Protein AF-A0A2V9QZR9-F1 (afdb_monomer_lite)

Radius of gyration: 21.18 Å; chains: 1; bounding box: 53×34×58 Å

Foldseek 3Di:
DEADVCLQVLVVCVVVVHDDQFEYEHPDAADAQVVLVPDPCSVSSLVSNVSHQEYEYADPNSLVRSVVNCCVVPVVWDWADDVVWIWTDDPPGIHTYYYDHDDDPPVVVVVVCPDPVNVVVVVVVVVVDPDPDDDDDDDDPDPVGD

Secondary structure (DSSP, 8-state):
-BSGGGTTHHHHHHHTT-----EEE--SPPPPHHHHTT-TTHHHHHHHHTTSSEEEESSHHHHHHHHHHHHHH-TTSEEEEETTEEEEEETTEEEEEEE------HHHHHHHHT-HHHHHHHHHHHHHS-SS--------S-TT--

Sequence (146 aa):
MHDYHLMLSARYMREAGMKSRNGFFLHIPFPAPDVFEKLPWREAILRGLLDFEVVGFQTERDRNNFISCVQHLLPKVLIEPATPHMRACVQDRQIIIGVFPISIDFDEFASQAVRNDVAARCVEIRERLSGDLLVLGVDRMDYTKG

Structure (mmCIF, N/CA/C/O backbone):
data_AF-A0A2V9QZR9-F1
#
_entry.id   AF-A0A2V9QZR9-F1
#
loop_
_atom_site.group_PDB
_atom_site.id
_atom_site.type_symbol
_atom_site.label_atom_id
_atom_site.label_alt_id
_atom_site.label_comp_id
_atom_site.label_asym_id
_atom_site.label_entity_id
_atom_site.label_seq_id
_atom_site.pdbx_PDB_ins_code
_atom_site.Cartn_x
_atom_site.Cartn_y
_atom_site.Cartn_z
_atom_site.occupancy
_atom_site.B_iso_or_equiv
_atom_site.auth_seq_id
_atom_site.auth_comp_id
_atom_site.auth_asym_id
_atom_site.auth_atom_id
_atom_site.pdbx_PDB_model_num
ATOM 1 N N . MET A 1 1 ? -9.566 -5.043 -2.088 1.00 93.00 1 MET A N 1
ATOM 2 C CA . MET A 1 1 ? -9.606 -3.613 -2.462 1.00 93.00 1 MET A CA 1
ATOM 3 C C . MET A 1 1 ? -8.188 -3.128 -2.659 1.00 93.00 1 MET A C 1
ATOM 5 O O . MET A 1 1 ? -7.314 -3.545 -1.907 1.00 93.00 1 MET A O 1
ATOM 9 N N . HIS A 1 2 ? -7.960 -2.292 -3.665 1.00 95.00 2 HIS A N 1
ATOM 10 C CA . HIS A 1 2 ? -6.623 -1.831 -4.014 1.00 95.00 2 HIS A CA 1
ATOM 11 C C . HIS A 1 2 ? -6.574 -0.312 -4.067 1.00 95.00 2 HIS A C 1
ATOM 13 O O . HIS A 1 2 ? -7.455 0.321 -4.644 1.00 95.00 2 HIS A O 1
ATOM 19 N N . ASP A 1 3 ? -5.482 0.206 -3.518 1.00 93.81 3 ASP A N 1
ATOM 20 C CA . ASP A 1 3 ? -5.016 1.574 -3.668 1.00 93.81 3 ASP A CA 1
ATOM 21 C C . ASP A 1 3 ? -5.809 2.670 -2.935 1.00 93.81 3 ASP A C 1
ATOM 23 O O . ASP A 1 3 ? -6.919 2.477 -2.431 1.00 93.81 3 ASP A O 1
ATOM 27 N N . TYR A 1 4 ? -5.190 3.847 -2.835 1.00 93.75 4 TYR A N 1
ATOM 28 C CA . TYR A 1 4 ? -5.594 4.922 -1.923 1.00 93.75 4 TYR A CA 1
ATOM 29 C C . TYR A 1 4 ? -7.010 5.468 -2.150 1.00 93.75 4 TYR A C 1
ATOM 31 O O . TYR A 1 4 ? -7.661 5.918 -1.207 1.00 93.75 4 TYR A O 1
ATOM 39 N N . HIS A 1 5 ? -7.529 5.381 -3.374 1.00 95.75 5 HIS A N 1
ATOM 40 C CA . HIS A 1 5 ? -8.879 5.834 -3.716 1.00 95.75 5 HIS A CA 1
ATOM 41 C C . HIS A 1 5 ? -9.981 5.127 -2.910 1.00 95.75 5 HIS A C 1
ATOM 43 O O . HIS A 1 5 ? -11.064 5.679 -2.724 1.00 95.75 5 HIS A O 1
ATOM 49 N N . LEU A 1 6 ? -9.720 3.905 -2.429 1.00 96.19 6 LEU A N 1
ATOM 50 C CA . LEU A 1 6 ? -10.726 3.027 -1.826 1.00 96.19 6 LEU A CA 1
ATOM 51 C C . LEU A 1 6 ? -10.504 2.778 -0.328 1.00 96.19 6 LEU A C 1
ATOM 53 O O . LEU A 1 6 ? -11.084 1.841 0.225 1.00 96.19 6 LEU A O 1
ATOM 57 N N . MET A 1 7 ? -9.716 3.617 0.353 1.00 96.50 7 MET A N 1
ATOM 58 C CA . MET A 1 7 ? -9.374 3.448 1.777 1.00 96.50 7 MET A CA 1
ATOM 59 C C . MET A 1 7 ? -10.587 3.425 2.724 1.00 96.50 7 MET A C 1
ATOM 61 O O . MET A 1 7 ? -10.502 2.852 3.804 1.00 96.50 7 MET A O 1
ATOM 65 N N . LEU A 1 8 ? -11.725 4.010 2.330 1.00 96.19 8 LEU A N 1
ATOM 66 C CA . LEU A 1 8 ? -12.961 4.023 3.130 1.00 96.19 8 LEU A CA 1
ATOM 67 C C . LEU A 1 8 ? -13.993 2.974 2.687 1.00 96.19 8 LEU A C 1
ATOM 69 O O . LEU A 1 8 ? -15.062 2.868 3.283 1.00 96.19 8 LEU A O 1
ATOM 73 N N . SER A 1 9 ? -13.708 2.200 1.637 1.00 95.81 9 SER A N 1
ATOM 74 C CA . SER A 1 9 ? -14.712 1.327 1.012 1.00 95.81 9 SER A CA 1
ATOM 75 C C . SER A 1 9 ? -15.232 0.235 1.951 1.00 95.81 9 SER A C 1
ATOM 77 O O . SER A 1 9 ? -16.438 0.004 1.984 1.00 95.81 9 SER A O 1
ATOM 79 N N . ALA A 1 10 ? -14.375 -0.382 2.776 1.00 94.38 10 ALA A N 1
ATOM 80 C CA . ALA A 1 10 ? -14.820 -1.396 3.736 1.00 94.38 10 ALA A CA 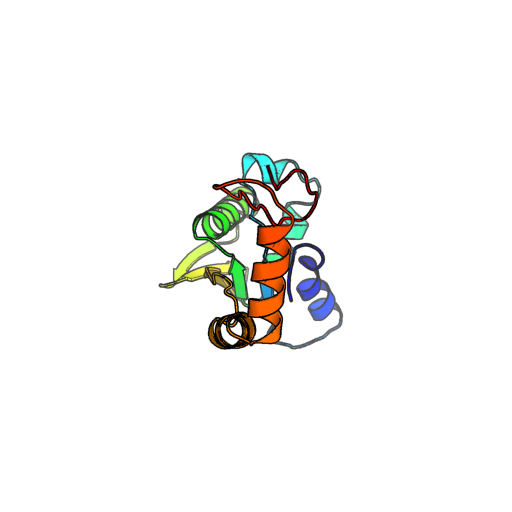1
ATOM 81 C C . ALA A 1 10 ? -15.854 -0.859 4.728 1.00 94.38 10 ALA A C 1
ATOM 83 O O . ALA A 1 10 ? -16.797 -1.573 5.068 1.00 94.38 10 ALA A O 1
ATOM 84 N N . ARG A 1 11 ? -15.702 0.396 5.162 1.00 93.12 11 ARG A N 1
ATOM 85 C CA . ARG A 1 11 ? -16.656 1.049 6.056 1.00 93.12 11 ARG A CA 1
ATOM 86 C C . ARG A 1 11 ? -18.034 1.146 5.414 1.00 93.12 11 ARG A C 1
ATOM 88 O O . ARG A 1 11 ? -19.003 0.641 5.973 1.00 93.12 11 ARG A O 1
ATOM 95 N N . TYR A 1 12 ? -18.104 1.713 4.212 1.00 94.00 12 TYR A N 1
ATOM 96 C CA . TYR A 1 12 ? -19.371 1.877 3.499 1.00 94.00 12 TYR A CA 1
ATOM 97 C C . TYR A 1 12 ? -20.017 0.536 3.133 1.00 94.00 12 TYR A C 1
ATOM 99 O O . TYR A 1 12 ? -21.234 0.400 3.216 1.00 94.00 12 TYR A O 1
ATOM 107 N N . MET A 1 13 ? -19.223 -0.487 2.803 1.00 93.62 13 MET A N 1
ATOM 108 C CA . MET A 1 13 ? -19.742 -1.843 2.591 1.00 93.62 13 MET A CA 1
ATOM 109 C C . MET A 1 13 ? -20.394 -2.412 3.860 1.00 93.62 13 MET A C 1
ATOM 111 O O . MET A 1 13 ? -21.476 -2.995 3.786 1.00 93.62 13 MET A O 1
ATOM 115 N N . ARG A 1 14 ? -19.763 -2.234 5.031 1.00 89.88 14 ARG A N 1
ATOM 116 C CA . ARG A 1 14 ? -20.325 -2.677 6.319 1.00 89.88 14 ARG A CA 1
ATOM 117 C C . ARG A 1 14 ? -21.604 -1.915 6.665 1.00 89.88 14 ARG A C 1
ATOM 119 O O . ARG A 1 14 ? -22.578 -2.542 7.068 1.00 89.88 14 ARG A O 1
ATOM 126 N N . GLU A 1 15 ? -21.612 -0.596 6.484 1.00 93.12 15 GLU A N 1
ATOM 127 C CA . GLU A 1 15 ? -22.791 0.257 6.704 1.00 93.12 15 GLU A CA 1
ATOM 128 C C . GLU A 1 15 ? -23.959 -0.135 5.780 1.00 93.12 15 GLU A C 1
ATOM 130 O O . GLU A 1 15 ? -25.112 -0.116 6.204 1.00 93.12 15 GLU A O 1
ATOM 135 N N . ALA A 1 16 ? -23.667 -0.602 4.562 1.00 94.69 16 ALA A N 1
ATOM 136 C CA . ALA A 1 16 ? -24.647 -1.167 3.632 1.00 94.69 16 ALA A CA 1
ATOM 137 C C . ALA A 1 16 ? -25.094 -2.608 3.972 1.00 94.69 16 ALA A C 1
ATOM 139 O O . ALA A 1 16 ? -25.845 -3.221 3.213 1.00 94.69 16 ALA A O 1
ATOM 140 N N . GLY A 1 17 ? -24.639 -3.181 5.091 1.00 93.69 17 GLY A N 1
ATOM 141 C CA . GLY A 1 17 ? -25.031 -4.516 5.551 1.00 93.69 17 GLY A CA 1
ATOM 142 C C . GLY A 1 17 ? -24.286 -5.677 4.885 1.00 93.69 17 GLY A C 1
ATOM 143 O O . GLY A 1 17 ? -24.663 -6.836 5.080 1.00 93.69 17 GLY A O 1
ATOM 144 N N . MET A 1 18 ? -23.221 -5.411 4.121 1.00 92.56 18 MET A N 1
ATOM 145 C CA . MET A 1 18 ? -22.430 -6.468 3.487 1.00 92.56 18 MET A CA 1
ATOM 146 C C . MET A 1 18 ? -21.593 -7.222 4.526 1.00 92.56 18 MET A C 1
ATOM 148 O O . MET A 1 18 ? -20.802 -6.637 5.268 1.00 92.56 18 MET A O 1
ATOM 152 N N . LYS A 1 19 ? -21.727 -8.552 4.543 1.00 83.12 19 LYS A N 1
ATOM 153 C CA . LYS A 1 19 ? -20.946 -9.459 5.397 1.00 83.12 19 LYS A CA 1
ATOM 154 C C . LYS A 1 19 ? -19.917 -10.205 4.551 1.00 83.12 19 LYS A C 1
ATOM 156 O O . LYS A 1 19 ? -20.110 -11.369 4.217 1.00 83.12 19 LYS A O 1
ATOM 161 N N . SER A 1 20 ? -18.842 -9.519 4.175 1.00 83.75 20 SER A N 1
ATOM 162 C CA . SER A 1 20 ? -17.730 -10.103 3.421 1.00 83.75 20 SER A CA 1
ATOM 163 C C . SER A 1 20 ? -16.404 -9.898 4.143 1.00 83.75 20 SER A C 1
ATOM 165 O O . SER A 1 20 ? -16.173 -8.864 4.775 1.00 83.75 20 SER A O 1
ATOM 167 N N . ARG A 1 21 ? -15.521 -10.892 4.018 1.00 87.12 21 ARG A N 1
ATOM 168 C CA . ARG A 1 21 ? -14.121 -10.762 4.415 1.00 87.12 21 ARG A CA 1
ATOM 169 C C . ARG A 1 21 ? -13.407 -9.870 3.411 1.00 87.12 21 ARG A C 1
ATOM 171 O O . ARG A 1 21 ? -13.362 -10.200 2.228 1.00 87.12 21 ARG A O 1
ATOM 178 N N . ASN A 1 22 ? -12.878 -8.739 3.869 1.00 92.62 22 ASN A N 1
ATOM 179 C CA . ASN A 1 22 ? -12.320 -7.713 2.990 1.00 92.62 22 ASN A CA 1
ATOM 180 C C . ASN A 1 22 ? -10.846 -7.466 3.316 1.00 92.62 22 ASN A C 1
ATOM 182 O O . ASN A 1 22 ? -10.507 -7.131 4.450 1.00 92.62 22 ASN A O 1
ATOM 186 N N . GLY A 1 23 ? -9.990 -7.562 2.299 1.00 96.69 23 GLY A N 1
ATOM 187 C CA . GLY A 1 23 ? -8.595 -7.127 2.354 1.00 96.69 23 GLY A CA 1
ATOM 188 C C . GLY A 1 23 ? -8.373 -5.819 1.593 1.00 96.69 23 GLY A C 1
ATOM 189 O O . GLY A 1 23 ? -9.045 -5.549 0.589 1.00 96.69 23 GLY A O 1
ATOM 190 N N . PHE A 1 24 ? -7.412 -5.028 2.054 1.00 98.25 24 PHE A N 1
ATOM 191 C CA . PHE A 1 24 ? -6.914 -3.823 1.403 1.00 98.25 24 PHE A CA 1
ATOM 192 C C . PHE A 1 24 ? -5.415 -3.943 1.144 1.00 98.25 24 PHE A C 1
ATOM 194 O O . PHE A 1 24 ? -4.682 -4.433 1.999 1.00 98.25 24 PHE A O 1
ATOM 201 N N . PHE A 1 25 ? -4.953 -3.461 -0.006 1.00 98.50 25 PHE A N 1
ATOM 202 C CA . PHE A 1 25 ? -3.530 -3.358 -0.313 1.00 98.50 25 PHE A CA 1
ATOM 203 C C . PHE A 1 25 ? -3.200 -1.974 -0.875 1.00 98.50 25 PHE A C 1
ATOM 205 O O . PHE A 1 25 ? -3.837 -1.536 -1.841 1.00 98.50 25 PHE A O 1
ATOM 212 N N . LEU A 1 26 ? -2.211 -1.299 -0.283 1.00 98.25 26 LEU A N 1
ATOM 213 C CA . LEU A 1 26 ? -1.727 -0.005 -0.754 1.00 98.25 26 LEU A CA 1
ATOM 214 C C . LEU A 1 26 ? -0.523 -0.185 -1.677 1.00 98.25 26 LEU A C 1
ATOM 216 O O . LEU A 1 26 ? 0.500 -0.734 -1.272 1.00 98.25 26 LEU A O 1
ATOM 220 N N . HIS A 1 27 ? -0.649 0.307 -2.909 1.00 96.56 27 HIS A N 1
ATOM 221 C CA . HIS A 1 27 ? 0.400 0.179 -3.923 1.00 96.56 27 HIS A CA 1
ATOM 222 C C . HIS A 1 27 ? 1.447 1.287 -3.848 1.00 96.56 27 HIS A C 1
ATOM 224 O O . HIS A 1 27 ? 2.592 1.067 -4.234 1.00 96.56 27 HIS A O 1
ATOM 230 N N . ILE A 1 28 ? 1.052 2.461 -3.356 1.00 95.81 28 ILE A N 1
ATOM 231 C CA . ILE A 1 28 ? 1.940 3.602 -3.133 1.00 95.81 28 ILE A CA 1
ATOM 232 C C . ILE A 1 28 ? 2.576 3.550 -1.731 1.00 95.81 28 ILE A C 1
ATOM 234 O O . ILE A 1 28 ? 2.030 2.898 -0.838 1.00 95.81 28 ILE A O 1
ATOM 238 N N . PRO A 1 29 ? 3.697 4.256 -1.499 1.00 97.50 29 PRO A N 1
ATOM 239 C CA . PRO A 1 29 ? 4.271 4.370 -0.162 1.00 97.50 29 PRO A CA 1
ATOM 240 C C . PRO A 1 29 ? 3.275 4.945 0.851 1.00 97.50 29 PRO A C 1
ATOM 242 O O . PRO A 1 29 ? 2.511 5.862 0.534 1.00 97.50 29 PRO A O 1
ATOM 245 N N . PHE A 1 30 ? 3.316 4.447 2.088 1.00 98.31 30 PHE A N 1
ATOM 246 C CA . PHE A 1 30 ? 2.555 5.036 3.187 1.00 98.31 30 PHE A CA 1
ATOM 247 C C . PHE A 1 30 ? 3.419 6.105 3.879 1.00 98.31 30 PHE A C 1
ATOM 249 O O . PHE A 1 30 ? 4.545 5.808 4.296 1.00 98.31 30 PHE A O 1
ATOM 256 N N . PRO A 1 31 ? 2.937 7.354 4.005 1.00 97.69 31 PRO A N 1
ATOM 257 C CA . PRO A 1 31 ? 3.749 8.465 4.495 1.00 97.69 31 PRO A CA 1
ATOM 258 C C . PRO A 1 31 ? 4.134 8.297 5.969 1.00 97.69 31 PRO A C 1
ATOM 260 O O . PRO A 1 31 ? 3.419 7.666 6.743 1.00 97.69 31 PRO A O 1
ATOM 263 N N . ALA A 1 32 ? 5.253 8.906 6.365 1.00 97.44 32 ALA A N 1
ATOM 264 C CA . ALA A 1 32 ? 5.646 9.002 7.769 1.00 97.44 32 ALA A CA 1
ATOM 265 C C . ALA A 1 32 ? 4.633 9.845 8.586 1.00 97.44 32 ALA A C 1
ATOM 267 O O . ALA A 1 32 ? 3.911 10.658 7.995 1.00 97.44 32 ALA A O 1
ATOM 268 N N . PRO A 1 33 ? 4.562 9.671 9.924 1.00 96.56 33 PRO A N 1
ATOM 269 C CA . PRO A 1 33 ? 3.554 10.330 10.763 1.00 96.56 33 PRO A CA 1
ATOM 270 C C . PRO A 1 33 ? 3.492 11.855 10.630 1.00 96.56 33 PRO A C 1
ATOM 272 O O . PRO A 1 33 ? 2.410 12.406 10.459 1.00 96.56 33 PRO A O 1
ATOM 275 N N . ASP A 1 34 ? 4.640 12.527 10.590 1.00 96.75 34 ASP A N 1
ATOM 276 C CA . ASP A 1 34 ? 4.760 13.984 10.446 1.00 96.75 34 ASP A CA 1
ATOM 277 C C . ASP A 1 34 ? 4.144 14.519 9.139 1.00 96.75 34 ASP A C 1
ATOM 279 O O . ASP A 1 34 ? 3.607 15.630 9.081 1.00 96.75 34 ASP A O 1
ATOM 283 N N . VAL A 1 35 ? 4.201 13.724 8.070 1.00 97.44 35 VAL A N 1
ATOM 284 C CA . VAL A 1 35 ? 3.554 14.034 6.79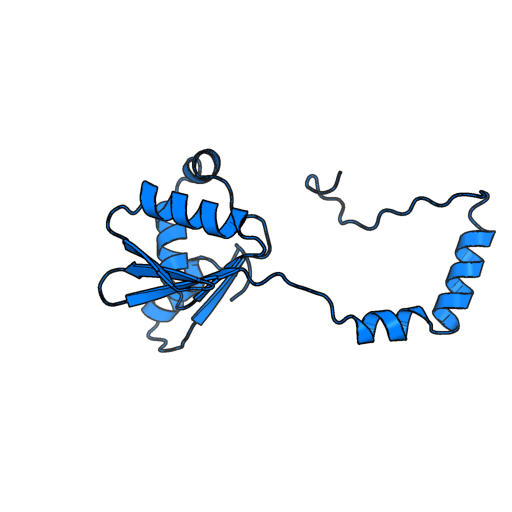2 1.00 97.44 35 VAL A CA 1
ATOM 285 C C . VAL A 1 35 ? 2.070 13.678 6.849 1.00 97.44 35 VAL A C 1
ATOM 287 O O . VAL A 1 35 ? 1.237 14.483 6.430 1.00 97.44 35 VAL A O 1
ATOM 290 N N . PHE A 1 36 ? 1.727 12.500 7.377 1.00 97.69 36 PHE A N 1
ATOM 291 C CA . PHE A 1 36 ? 0.346 12.018 7.448 1.00 97.69 36 PHE A CA 1
ATOM 292 C C . PHE A 1 36 ? -0.546 12.918 8.315 1.00 97.69 36 PHE A C 1
ATOM 294 O O . PHE A 1 36 ? -1.703 13.167 7.977 1.00 97.69 36 PHE A O 1
ATOM 301 N N . GLU A 1 37 ? -0.002 13.473 9.398 1.00 96.06 37 GLU A N 1
ATOM 302 C CA . GLU A 1 37 ? -0.697 14.385 10.309 1.00 96.06 37 GLU A CA 1
ATOM 303 C C . GLU A 1 37 ? -1.229 15.649 9.631 1.00 96.06 37 GLU A C 1
ATOM 305 O O . GLU A 1 37 ? -2.214 16.227 10.097 1.00 96.06 37 GLU A O 1
ATOM 310 N N . LYS A 1 38 ? -0.647 16.051 8.496 1.00 96.75 38 LYS A N 1
ATOM 311 C CA . LYS A 1 38 ? -1.100 17.216 7.726 1.00 96.75 38 LYS A CA 1
ATOM 312 C C . LYS A 1 38 ? -2.464 16.994 7.064 1.00 96.75 38 LYS A C 1
ATOM 314 O O . LYS A 1 38 ? -3.107 17.966 6.677 1.00 96.75 38 LYS A O 1
ATOM 319 N N . LEU A 1 39 ? -2.927 15.746 6.935 1.00 96.19 39 LEU A N 1
ATOM 320 C CA . LEU A 1 39 ? -4.225 15.430 6.339 1.00 96.19 39 LEU A CA 1
ATOM 321 C C . LEU A 1 39 ? -5.380 15.796 7.293 1.00 96.19 39 LEU A C 1
ATOM 323 O O . LEU A 1 39 ? -5.454 15.243 8.394 1.00 96.19 39 LEU A O 1
ATOM 327 N N . PRO A 1 40 ? -6.351 16.633 6.868 1.00 96.69 40 PRO A N 1
ATOM 328 C CA . PRO A 1 40 ? -7.506 16.983 7.702 1.00 96.69 40 PRO A CA 1
ATOM 329 C C . PRO A 1 40 ? -8.353 15.768 8.107 1.00 96.69 40 PRO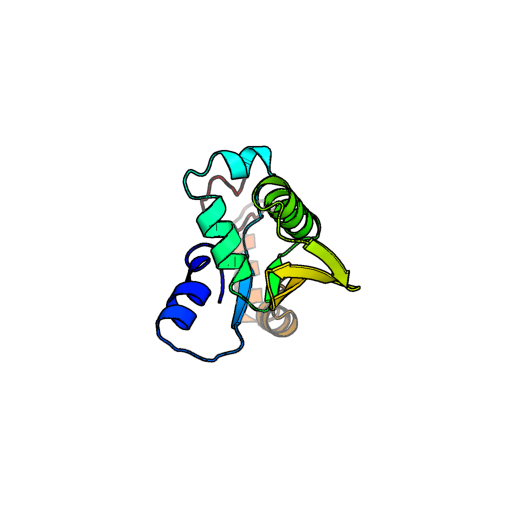 A C 1
ATOM 331 O O . PRO A 1 40 ? -8.881 15.710 9.214 1.00 96.69 40 PRO A O 1
ATOM 334 N N . TRP A 1 41 ? -8.447 14.766 7.227 1.00 96.81 41 TRP A N 1
ATOM 335 C CA . TRP A 1 41 ? -9.259 13.558 7.422 1.00 96.81 41 TRP A CA 1
ATOM 336 C C . TRP A 1 41 ? -8.452 12.343 7.909 1.00 96.81 41 TRP A C 1
ATOM 338 O O . TRP A 1 41 ? -8.905 11.206 7.769 1.00 96.81 41 TRP A O 1
ATOM 348 N N . ARG A 1 42 ? -7.260 12.561 8.483 1.00 97.19 42 ARG A N 1
ATOM 349 C CA . ARG A 1 42 ? -6.315 11.510 8.918 1.00 97.19 42 ARG A CA 1
ATOM 350 C C . ARG A 1 42 ? -6.953 10.395 9.753 1.00 97.19 42 ARG A C 1
ATOM 352 O O . ARG A 1 42 ? -6.762 9.220 9.453 1.00 97.19 42 ARG A O 1
ATOM 359 N N . GLU A 1 43 ? -7.767 10.740 10.751 1.00 97.06 43 GLU A N 1
ATOM 360 C CA . GLU A 1 43 ? -8.439 9.739 11.589 1.00 97.06 43 GLU A CA 1
ATOM 361 C C . GLU A 1 43 ? -9.476 8.927 10.813 1.00 97.06 43 GLU A C 1
ATOM 363 O O . GLU A 1 43 ? -9.579 7.719 11.013 1.00 97.06 43 GLU A O 1
ATOM 368 N N . ALA A 1 44 ? -10.237 9.567 9.919 1.00 97.06 44 ALA A N 1
ATOM 369 C CA . ALA A 1 44 ? -11.235 8.876 9.109 1.00 97.06 44 ALA A CA 1
ATOM 370 C C . ALA A 1 44 ? -10.570 7.849 8.186 1.00 97.06 44 ALA A C 1
ATOM 372 O O . ALA A 1 44 ? -11.056 6.725 8.082 1.00 97.06 44 ALA A O 1
ATOM 373 N N . ILE A 1 45 ? -9.431 8.210 7.586 1.00 97.75 45 ILE A N 1
ATOM 374 C CA . ILE A 1 45 ? -8.631 7.316 6.743 1.00 97.75 45 ILE A CA 1
ATOM 375 C C . ILE A 1 45 ? -8.104 6.128 7.554 1.00 97.75 45 ILE A C 1
ATOM 377 O O . ILE A 1 45 ? -8.325 4.986 7.159 1.00 97.75 45 ILE A O 1
ATOM 381 N N . LEU A 1 46 ? -7.456 6.367 8.702 1.00 97.94 46 LEU A N 1
ATOM 382 C CA . LEU A 1 46 ? -6.923 5.277 9.529 1.00 97.94 46 LEU A CA 1
ATOM 383 C C . LEU A 1 46 ? -8.028 4.337 10.016 1.00 97.94 46 LEU A C 1
ATOM 385 O O . LEU A 1 46 ? -7.873 3.121 9.950 1.00 97.94 46 LEU A O 1
ATOM 389 N N . ARG A 1 47 ? -9.165 4.882 10.462 1.00 96.69 47 ARG A N 1
ATOM 390 C CA . ARG A 1 47 ? -10.317 4.073 10.883 1.00 96.69 47 ARG A CA 1
ATOM 391 C C . ARG A 1 47 ? -10.901 3.273 9.721 1.00 96.69 47 ARG A C 1
ATOM 393 O O . ARG A 1 47 ? -11.181 2.097 9.904 1.00 96.69 47 ARG A O 1
ATOM 400 N N . GLY A 1 48 ? -11.017 3.872 8.534 1.00 95.94 48 GLY A N 1
ATOM 401 C CA . GLY A 1 48 ? -11.482 3.171 7.335 1.00 95.94 48 GLY A CA 1
ATOM 402 C C . GLY A 1 48 ? -10.550 2.033 6.914 1.00 95.94 48 GLY A C 1
ATOM 403 O O . GLY A 1 48 ? -11.016 0.949 6.574 1.00 95.94 48 GLY A O 1
ATOM 404 N N . LEU A 1 49 ? -9.234 2.220 7.033 1.00 97.50 49 LEU A N 1
ATOM 405 C CA . LEU A 1 49 ? -8.263 1.144 6.819 1.00 97.50 49 LEU A CA 1
ATOM 406 C C . LEU A 1 49 ? -8.404 0.027 7.867 1.00 97.50 49 LEU A C 1
ATOM 408 O O . LEU A 1 49 ? -8.342 -1.152 7.527 1.00 97.50 49 LEU A O 1
ATOM 412 N N . LEU A 1 50 ? -8.681 0.374 9.124 1.00 96.88 50 LEU A N 1
ATOM 413 C CA . LEU A 1 50 ? -8.981 -0.590 10.190 1.00 96.88 50 LEU A CA 1
ATOM 414 C C . LEU A 1 50 ? -10.380 -1.235 10.059 1.00 96.88 50 LEU A C 1
ATOM 416 O O . LEU A 1 50 ? -10.713 -2.165 10.797 1.00 96.88 50 LEU A O 1
ATOM 420 N N . ASP A 1 51 ? -11.201 -0.814 9.092 1.00 95.50 51 ASP A N 1
ATOM 421 C CA . ASP A 1 51 ? -12.439 -1.509 8.732 1.00 95.50 51 ASP A CA 1
ATOM 422 C C . ASP A 1 51 ? -12.220 -2.716 7.813 1.00 95.50 51 ASP A C 1
ATOM 424 O O . ASP A 1 51 ? -13.137 -3.523 7.637 1.00 95.50 51 ASP A O 1
ATOM 428 N N . PHE A 1 52 ? -11.011 -2.917 7.297 1.00 96.50 52 PHE A N 1
ATOM 429 C CA . PHE A 1 52 ? -10.624 -4.157 6.630 1.00 96.50 52 PHE A CA 1
ATOM 430 C C . PHE A 1 52 ? -10.229 -5.243 7.641 1.00 96.50 52 PHE A C 1
ATOM 432 O O . PHE A 1 52 ? -10.001 -4.978 8.818 1.00 96.50 52 PHE A O 1
ATOM 439 N N . GLU A 1 53 ? -10.195 -6.497 7.195 1.00 95.62 53 GLU A N 1
ATOM 440 C CA . GLU A 1 53 ? -9.664 -7.623 7.980 1.00 95.62 53 GLU A CA 1
ATOM 441 C C . GLU A 1 53 ? -8.159 -7.795 7.777 1.00 95.62 53 GLU A C 1
ATOM 443 O O . GLU A 1 53 ? -7.454 -8.260 8.671 1.00 95.62 53 GLU A O 1
ATOM 448 N N . VAL A 1 54 ? -7.667 -7.394 6.604 1.00 97.38 54 VAL A N 1
ATOM 449 C CA . VAL A 1 54 ? -6.248 -7.406 6.251 1.00 97.38 54 VAL A CA 1
ATOM 450 C C . VAL A 1 54 ? -5.899 -6.087 5.574 1.00 97.38 54 VAL A C 1
ATOM 452 O O . VAL A 1 54 ? -6.598 -5.669 4.652 1.00 97.38 54 VAL A O 1
ATOM 455 N N . VAL A 1 55 ? -4.811 -5.456 6.003 1.00 98.38 55 VAL A N 1
ATOM 456 C CA . VAL A 1 55 ? -4.211 -4.273 5.379 1.00 98.38 55 VAL A CA 1
ATOM 457 C C . VAL A 1 55 ? -2.775 -4.616 4.994 1.00 98.38 55 VAL A C 1
ATOM 459 O O . VAL A 1 55 ? -1.964 -4.992 5.840 1.00 98.38 55 VAL A O 1
ATOM 462 N N . GLY A 1 56 ? -2.469 -4.523 3.707 1.00 98.31 56 GLY A N 1
ATOM 463 C CA . GLY A 1 56 ? -1.175 -4.873 3.140 1.00 98.31 56 GLY A CA 1
ATOM 464 C C . GLY A 1 56 ? -0.432 -3.680 2.549 1.00 98.31 56 GLY A C 1
ATOM 465 O O . GLY A 1 56 ? -1.047 -2.774 1.984 1.00 98.31 56 GLY A O 1
ATOM 466 N N . PHE A 1 57 ? 0.894 -3.722 2.655 1.00 98.50 57 PHE A N 1
ATOM 467 C CA . PHE A 1 57 ? 1.815 -2.709 2.140 1.00 98.50 57 PHE A CA 1
ATOM 468 C C . PHE A 1 57 ? 2.948 -3.340 1.328 1.00 98.50 57 PHE A C 1
ATOM 470 O O . PHE A 1 57 ? 3.235 -4.527 1.481 1.00 98.50 57 PHE A O 1
ATOM 477 N N . GLN A 1 58 ? 3.629 -2.534 0.513 1.00 97.56 58 GLN A N 1
ATOM 478 C CA . GLN A 1 58 ? 4.783 -2.975 -0.278 1.00 97.56 58 GLN A CA 1
ATOM 479 C C . GLN A 1 58 ? 6.022 -3.248 0.581 1.00 97.56 58 GLN A C 1
ATOM 481 O O . GLN A 1 58 ? 6.743 -4.211 0.333 1.00 97.56 58 GLN A O 1
ATOM 486 N N . THR A 1 59 ? 6.282 -2.409 1.590 1.00 97.38 59 THR A N 1
ATOM 487 C CA . THR A 1 59 ? 7.519 -2.471 2.382 1.00 97.38 59 THR A CA 1
ATOM 488 C C . THR A 1 59 ? 7.263 -2.501 3.887 1.00 97.38 59 THR A C 1
ATOM 490 O O . THR A 1 59 ? 6.217 -2.072 4.381 1.00 97.38 59 THR A O 1
ATOM 493 N N . GLU A 1 60 ? 8.260 -2.960 4.649 1.00 97.25 60 GLU A N 1
ATOM 494 C CA . GLU A 1 60 ? 8.235 -2.860 6.113 1.00 97.25 60 GLU A CA 1
ATOM 495 C C . GLU A 1 60 ? 8.171 -1.412 6.594 1.00 97.25 60 GLU A C 1
ATOM 497 O O . GLU A 1 60 ? 7.516 -1.129 7.595 1.00 97.25 60 GLU A O 1
ATOM 502 N N . ARG A 1 61 ? 8.812 -0.489 5.869 1.00 97.94 61 ARG A N 1
ATOM 503 C CA . ARG A 1 61 ? 8.788 0.940 6.185 1.00 97.94 61 ARG A CA 1
ATOM 504 C C . ARG A 1 61 ? 7.366 1.484 6.136 1.00 97.94 61 ARG A C 1
ATOM 506 O O . ARG A 1 61 ? 6.947 2.143 7.080 1.00 97.94 61 ARG A O 1
ATOM 513 N N . ASP A 1 62 ? 6.622 1.164 5.081 1.00 98.31 62 ASP A N 1
ATOM 514 C CA . ASP A 1 62 ? 5.233 1.601 4.913 1.00 98.31 62 ASP A CA 1
ATOM 515 C C . ASP A 1 62 ? 4.330 1.024 6.009 1.00 98.31 62 ASP A C 1
ATOM 517 O O . ASP A 1 62 ? 3.566 1.756 6.640 1.00 98.31 62 ASP A O 1
ATOM 521 N N . ARG A 1 63 ? 4.479 -0.276 6.304 1.00 98.25 63 ARG A N 1
ATOM 522 C CA . ARG A 1 63 ? 3.775 -0.930 7.417 1.00 98.25 63 ARG A CA 1
ATOM 523 C C . ARG A 1 63 ? 4.068 -0.229 8.746 1.00 98.25 63 ARG A C 1
ATOM 525 O O . ARG A 1 63 ? 3.147 0.051 9.511 1.00 98.25 63 ARG A O 1
ATOM 532 N N . ASN A 1 64 ? 5.339 0.036 9.034 1.00 97.94 64 ASN A N 1
ATOM 533 C CA . ASN A 1 64 ? 5.759 0.652 10.290 1.00 97.94 64 ASN A CA 1
ATOM 534 C C . ASN A 1 64 ? 5.267 2.104 10.385 1.00 97.94 64 ASN A C 1
ATOM 536 O O . ASN A 1 64 ? 4.805 2.513 11.444 1.00 97.94 64 ASN A O 1
ATOM 540 N N . ASN A 1 65 ? 5.278 2.859 9.283 1.00 98.56 65 ASN A N 1
ATOM 541 C CA . ASN A 1 65 ? 4.696 4.199 9.226 1.00 98.56 65 ASN A CA 1
ATOM 542 C C . ASN A 1 65 ? 3.194 4.179 9.544 1.00 98.56 65 ASN A C 1
ATOM 544 O O . ASN A 1 65 ? 2.733 4.980 10.359 1.00 98.56 65 ASN A O 1
ATOM 548 N N . PHE A 1 66 ? 2.440 3.247 8.950 1.00 98.56 66 PHE A N 1
ATOM 549 C CA . PHE A 1 66 ? 1.017 3.070 9.245 1.00 98.56 66 PHE A CA 1
ATOM 550 C C . PHE A 1 66 ? 0.779 2.755 10.723 1.00 98.56 66 PHE A C 1
ATOM 552 O O . PHE A 1 66 ? -0.055 3.396 11.359 1.00 98.56 66 PHE A O 1
ATOM 559 N N . ILE A 1 67 ? 1.547 1.822 11.292 1.00 98.25 67 ILE A N 1
ATOM 560 C CA . ILE A 1 67 ? 1.470 1.468 12.714 1.00 98.25 67 ILE A CA 1
ATOM 561 C C . ILE A 1 67 ? 1.750 2.684 13.600 1.00 98.25 67 ILE A C 1
ATOM 563 O O . ILE A 1 67 ? 0.954 2.963 14.495 1.00 98.25 67 ILE A O 1
ATOM 567 N N . SER A 1 68 ? 2.812 3.443 13.322 1.00 98.06 68 SER A N 1
ATOM 568 C CA . SER A 1 68 ? 3.137 4.665 14.063 1.00 98.06 68 SER A CA 1
ATOM 569 C C . SER A 1 68 ? 2.005 5.692 13.989 1.00 98.06 68 SER A C 1
ATOM 571 O O . SER A 1 68 ? 1.646 6.282 15.005 1.00 98.06 68 SER A O 1
ATOM 573 N N . CYS A 1 69 ? 1.384 5.868 12.816 1.00 98.31 69 CYS A N 1
ATOM 574 C CA . CYS A 1 69 ? 0.228 6.754 12.659 1.00 98.31 69 CYS A CA 1
ATOM 575 C C . CYS A 1 69 ? -0.978 6.275 13.479 1.00 98.31 69 CYS A C 1
ATOM 577 O O . CYS A 1 69 ? -1.634 7.086 14.128 1.00 98.31 69 CYS A O 1
ATOM 579 N N . VAL A 1 70 ? -1.269 4.969 13.477 1.00 98.12 70 VAL A N 1
ATOM 580 C CA . VAL A 1 70 ? -2.358 4.382 14.275 1.00 98.12 70 VAL A CA 1
ATOM 581 C C . VAL A 1 70 ? -2.093 4.557 15.767 1.00 98.12 70 VAL A C 1
ATOM 583 O O . VAL A 1 70 ? -2.976 5.020 16.479 1.00 98.12 70 VAL A O 1
ATOM 586 N N . GLN A 1 71 ? -0.889 4.250 16.246 1.00 96.25 71 GLN A N 1
ATOM 587 C CA . GLN A 1 71 ? -0.540 4.397 17.660 1.00 96.25 71 GLN A CA 1
ATOM 588 C C . GLN A 1 71 ? -0.597 5.858 18.120 1.00 96.25 71 GLN A C 1
ATOM 590 O O . GLN A 1 71 ? -1.059 6.130 19.226 1.00 96.25 71 GLN A O 1
ATOM 595 N N . HIS A 1 72 ? -0.166 6.794 17.270 1.00 95.81 72 HIS A N 1
ATOM 596 C CA . HIS A 1 72 ? -0.167 8.218 17.594 1.00 95.81 72 HIS A CA 1
ATOM 597 C C . HIS A 1 72 ? -1.576 8.833 17.571 1.00 95.81 72 HIS A C 1
ATOM 599 O O . HIS A 1 72 ? -1.969 9.524 18.508 1.00 95.81 72 HIS A O 1
ATOM 605 N N . LEU A 1 73 ? -2.355 8.571 16.516 1.00 96.81 73 LEU A N 1
ATOM 606 C CA . LEU A 1 73 ? -3.640 9.239 16.275 1.00 96.81 73 LEU A CA 1
ATOM 607 C C . LEU A 1 73 ? -4.844 8.469 16.831 1.00 96.81 73 LEU A C 1
ATOM 609 O O . LEU A 1 73 ? -5.900 9.057 17.052 1.00 96.81 73 LEU A O 1
ATOM 613 N N . LEU A 1 74 ? -4.710 7.162 17.061 1.00 96.88 74 LEU A N 1
ATOM 614 C CA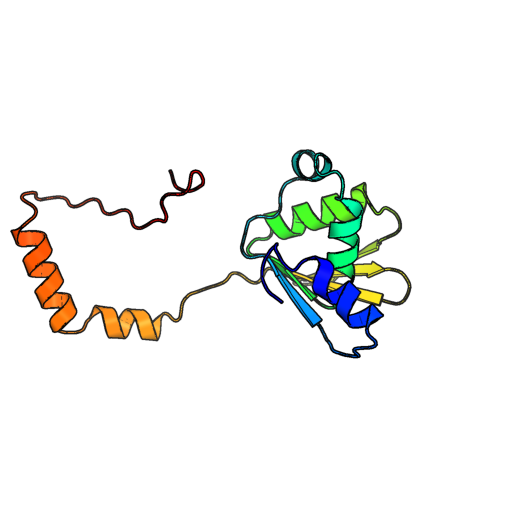 . LEU A 1 74 ? -5.769 6.282 17.556 1.00 96.88 74 LEU A CA 1
ATOM 615 C C . LEU A 1 74 ? -5.287 5.492 18.791 1.00 96.88 74 LEU A C 1
ATOM 617 O O . LEU A 1 74 ? -5.269 4.263 18.758 1.00 96.88 74 LEU A O 1
ATOM 621 N N . PRO A 1 75 ? -4.973 6.150 19.925 1.00 94.12 75 PRO A N 1
ATOM 622 C CA . PRO A 1 75 ? -4.300 5.528 21.079 1.00 94.12 75 PRO A CA 1
ATOM 623 C C . PRO A 1 75 ? -5.085 4.397 21.767 1.00 94.12 75 PRO A C 1
ATOM 625 O O . PRO A 1 75 ? -4.550 3.691 22.614 1.00 94.12 75 PRO A O 1
ATOM 628 N N . LYS A 1 76 ? -6.368 4.215 21.427 1.00 95.38 76 LYS A N 1
ATOM 629 C CA . LYS A 1 76 ? -7.198 3.094 21.902 1.00 95.38 76 LYS A CA 1
ATOM 630 C C . LYS A 1 76 ? -6.990 1.804 21.099 1.00 95.38 76 LYS A C 1
ATOM 632 O O . LYS A 1 76 ? -7.514 0.768 21.494 1.00 95.38 76 LYS A O 1
ATOM 637 N N . VAL A 1 77 ? -6.304 1.872 19.960 1.00 97.31 77 VAL A N 1
ATOM 638 C CA . VAL A 1 77 ? -5.998 0.716 19.116 1.00 97.31 77 VAL A CA 1
ATOM 639 C C . VAL A 1 77 ? -4.709 0.084 19.618 1.00 97.31 77 VAL A C 1
ATOM 641 O O . VAL A 1 77 ? -3.661 0.728 19.628 1.00 97.31 77 VAL A O 1
ATOM 644 N N . LEU A 1 78 ? -4.784 -1.180 20.027 1.00 96.69 78 LEU A N 1
ATOM 645 C CA . LEU A 1 78 ? -3.606 -1.925 20.466 1.00 96.69 78 LEU A CA 1
ATOM 646 C C . LEU A 1 78 ? -2.940 -2.579 19.261 1.00 96.69 78 LEU A C 1
ATOM 648 O O . LEU A 1 78 ? -3.623 -3.149 18.410 1.00 96.69 78 LEU A O 1
ATOM 652 N N . ILE A 1 79 ? -1.612 -2.492 19.197 1.00 97.38 79 ILE A N 1
ATOM 653 C CA . ILE A 1 79 ? -0.805 -3.140 18.166 1.00 97.38 79 ILE A CA 1
ATOM 654 C C . ILE A 1 79 ? -0.003 -4.262 18.814 1.00 97.38 79 ILE A C 1
ATOM 656 O O . ILE A 1 79 ? 0.776 -4.019 19.733 1.00 97.38 79 ILE A O 1
ATOM 660 N N . GLU A 1 80 ? -0.176 -5.476 18.307 1.00 96.19 80 GLU A N 1
ATOM 661 C CA . GLU A 1 80 ? 0.453 -6.687 18.824 1.00 96.19 80 GLU A CA 1
ATOM 662 C C . GLU A 1 80 ? 1.297 -7.370 17.734 1.00 96.19 80 GLU A C 1
ATOM 664 O O . GLU A 1 80 ? 0.901 -7.387 16.561 1.00 96.19 80 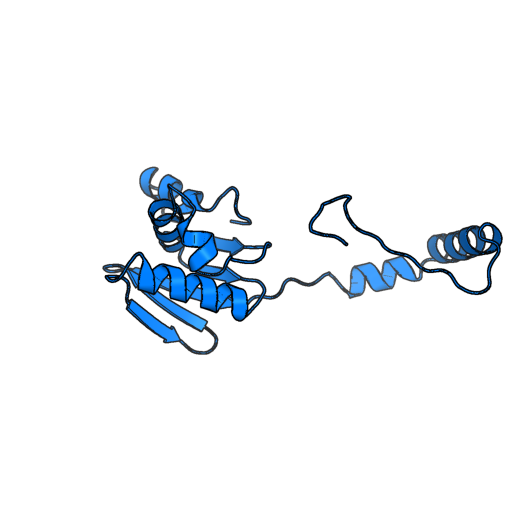GLU A O 1
ATOM 669 N N . PRO A 1 81 ? 2.455 -7.957 18.082 1.00 93.75 81 PRO A N 1
ATOM 670 C CA . PRO A 1 81 ? 3.213 -8.797 17.161 1.00 93.75 81 PRO A CA 1
ATOM 671 C C . PRO A 1 81 ? 2.422 -10.050 16.759 1.00 93.75 81 PRO A C 1
ATOM 673 O O . PRO A 1 81 ? 1.829 -10.720 17.602 1.00 93.75 81 PRO A O 1
ATOM 676 N N . ALA A 1 82 ? 2.441 -10.402 15.473 1.00 91.19 82 ALA A N 1
ATOM 677 C CA . ALA A 1 82 ? 1.794 -11.602 14.942 1.00 91.19 82 ALA A CA 1
ATOM 678 C C . ALA A 1 82 ? 2.615 -12.192 13.782 1.00 91.19 82 ALA A C 1
ATOM 680 O O . ALA A 1 82 ? 2.156 -12.207 12.641 1.00 91.19 82 ALA A O 1
ATOM 681 N N . THR A 1 83 ? 3.844 -12.633 14.070 1.00 88.56 83 THR A N 1
ATOM 682 C CA . THR A 1 83 ? 4.872 -13.037 13.092 1.00 88.56 83 THR A CA 1
ATOM 683 C C . THR A 1 83 ? 4.321 -13.909 11.951 1.00 88.56 83 THR A C 1
ATOM 685 O O . THR A 1 83 ? 3.685 -14.925 12.237 1.00 88.56 83 THR A O 1
ATOM 688 N N . PRO A 1 84 ? 4.566 -13.560 10.668 1.00 90.12 84 PRO A N 1
ATOM 689 C CA . PRO A 1 84 ? 5.421 -12.470 10.159 1.00 90.12 84 PRO A CA 1
ATOM 690 C C . PRO A 1 84 ? 4.728 -11.091 10.059 1.00 90.12 84 PRO A C 1
ATOM 692 O O . PRO A 1 84 ? 5.267 -10.152 9.475 1.00 90.12 84 PRO A O 1
ATOM 695 N N . HIS A 1 85 ? 3.517 -10.956 10.591 1.00 95.50 85 HIS A N 1
ATOM 696 C CA . HIS A 1 85 ? 2.675 -9.767 10.493 1.00 95.50 85 HIS A CA 1
ATOM 697 C C . HIS A 1 85 ? 2.558 -9.020 11.828 1.00 95.50 85 HIS A C 1
ATOM 699 O O . HIS A 1 85 ? 3.127 -9.398 12.851 1.00 95.50 85 HIS A O 1
ATOM 705 N N . MET A 1 86 ? 1.788 -7.938 11.804 1.00 97.44 86 MET A N 1
ATOM 706 C CA . MET A 1 86 ? 1.339 -7.213 12.987 1.00 97.44 86 MET A CA 1
ATOM 707 C C . MET A 1 86 ? -0.182 -7.322 13.078 1.00 97.44 86 MET A C 1
ATOM 709 O O . MET A 1 86 ? -0.858 -7.572 12.078 1.00 97.44 86 MET A O 1
ATOM 713 N N . ARG A 1 87 ? -0.734 -7.141 14.273 1.00 97.62 87 ARG A N 1
ATOM 714 C CA . ARG A 1 87 ? -2.175 -7.181 14.515 1.00 97.62 87 ARG A CA 1
ATOM 715 C C . ARG A 1 87 ? -2.625 -5.887 15.166 1.00 97.62 87 ARG A C 1
ATOM 717 O O . ARG A 1 87 ? -2.016 -5.463 16.138 1.00 97.62 87 ARG A O 1
ATOM 724 N N . ALA A 1 88 ? -3.691 -5.287 14.649 1.00 97.69 88 ALA A N 1
ATOM 725 C CA . ALA A 1 88 ? -4.400 -4.212 15.330 1.00 97.69 88 ALA A CA 1
ATOM 726 C C . ALA A 1 88 ? -5.676 -4.750 15.980 1.00 97.69 88 ALA A C 1
ATOM 728 O O . ALA A 1 88 ? -6.497 -5.377 15.309 1.00 97.69 88 ALA A O 1
ATOM 729 N N . CYS A 1 89 ? -5.847 -4.479 17.270 1.00 96.69 89 CYS A N 1
ATOM 730 C CA . CYS A 1 89 ? -7.042 -4.808 18.038 1.00 96.69 89 CYS A CA 1
ATOM 731 C C . CYS A 1 89 ? -7.897 -3.545 18.184 1.00 96.69 89 CYS A C 1
ATOM 733 O O . CYS A 1 89 ? -7.490 -2.564 18.814 1.00 96.69 89 CYS A O 1
ATOM 735 N N . VAL A 1 90 ? -9.077 -3.563 17.565 1.00 93.38 90 VAL A N 1
ATOM 736 C CA . VAL A 1 90 ? -10.024 -2.446 17.522 1.00 93.38 90 VAL A CA 1
ATOM 737 C C . VAL A 1 90 ? -11.364 -2.954 18.036 1.00 93.38 90 VAL A C 1
ATOM 739 O O . VAL A 1 90 ? -12.075 -3.650 17.314 1.00 93.38 90 VAL A O 1
ATOM 742 N N . GLN A 1 91 ? -11.714 -2.602 19.277 1.00 88.19 91 GLN A N 1
ATOM 743 C CA . GLN A 1 91 ? -12.888 -3.166 19.962 1.00 88.19 91 GLN A CA 1
ATOM 744 C C . GLN A 1 91 ? -12.822 -4.709 19.937 1.00 88.19 91 GLN A C 1
ATOM 746 O O . GLN A 1 91 ? -11.799 -5.271 20.316 1.00 88.19 91 GLN A O 1
ATOM 751 N N . ASP A 1 92 ? -13.859 -5.379 19.429 1.00 88.12 92 ASP A N 1
ATOM 752 C CA . ASP A 1 92 ? -13.939 -6.843 19.324 1.00 88.12 92 ASP A CA 1
ATOM 753 C C . ASP A 1 92 ? -13.346 -7.393 18.012 1.00 88.12 92 ASP A C 1
ATOM 755 O O . ASP A 1 92 ? -13.547 -8.556 17.659 1.00 88.12 92 ASP A O 1
ATOM 759 N N . ARG A 1 93 ? -12.645 -6.554 17.235 1.00 90.94 93 ARG A N 1
ATOM 760 C CA . ARG A 1 93 ? -12.098 -6.911 15.921 1.00 90.94 93 ARG A CA 1
ATOM 761 C C . ARG A 1 93 ? -10.581 -6.955 15.936 1.00 90.94 93 ARG A C 1
ATOM 763 O O . ARG A 1 93 ? -9.914 -6.128 16.555 1.00 90.94 93 ARG A O 1
ATOM 770 N N . GLN A 1 94 ? -10.049 -7.892 15.162 1.00 94.94 94 GLN A N 1
ATOM 771 C CA . GLN A 1 94 ? -8.623 -8.029 14.907 1.00 94.94 94 GLN A CA 1
ATOM 772 C C . GLN A 1 94 ? -8.352 -7.842 13.418 1.00 94.94 94 GLN A C 1
ATOM 774 O O . GLN A 1 94 ? -9.036 -8.430 12.580 1.00 94.94 94 GLN A O 1
ATOM 779 N N . ILE A 1 95 ? -7.364 -7.009 13.104 1.00 97.12 95 ILE A N 1
ATOM 780 C CA . ILE A 1 95 ? -6.962 -6.670 11.742 1.00 97.12 95 ILE A CA 1
ATOM 781 C C . ILE A 1 95 ? -5.515 -7.102 11.551 1.00 97.12 95 ILE A C 1
ATOM 783 O O . ILE A 1 95 ? -4.652 -6.748 12.355 1.00 97.12 95 ILE A O 1
ATOM 787 N N . ILE A 1 96 ? -5.243 -7.858 10.490 1.00 98.06 96 ILE A N 1
ATOM 788 C CA . ILE A 1 96 ? -3.884 -8.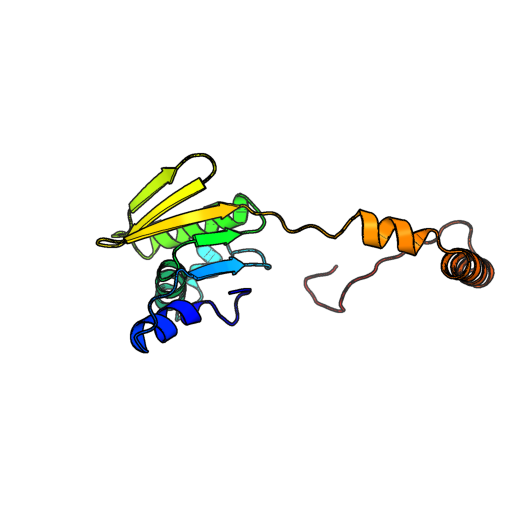246 10.106 1.00 98.06 96 ILE A CA 1
ATOM 789 C C . ILE A 1 96 ? -3.251 -7.097 9.324 1.00 98.06 96 ILE A C 1
ATOM 791 O O . ILE A 1 96 ? -3.846 -6.576 8.385 1.00 98.06 96 ILE A O 1
ATOM 795 N N . ILE A 1 97 ? -2.027 -6.729 9.682 1.00 98.44 97 ILE A N 1
ATOM 796 C CA . ILE A 1 97 ? -1.241 -5.697 9.013 1.00 98.44 97 ILE A CA 1
ATOM 797 C C . ILE A 1 97 ? 0.047 -6.347 8.501 1.00 98.44 97 ILE A C 1
ATOM 799 O O . ILE A 1 97 ? 0.890 -6.784 9.289 1.00 98.44 97 ILE A O 1
ATOM 803 N N . GLY A 1 98 ? 0.197 -6.438 7.180 1.00 97.94 98 GLY A N 1
ATOM 804 C CA . GLY A 1 98 ? 1.251 -7.227 6.542 1.00 97.94 98 GLY A CA 1
ATOM 805 C C . GLY A 1 98 ? 2.037 -6.487 5.463 1.00 97.94 98 GLY A C 1
ATOM 806 O O . GLY A 1 98 ? 1.659 -5.405 5.016 1.00 97.94 98 GLY A O 1
ATOM 807 N N . VAL A 1 99 ? 3.143 -7.106 5.051 1.00 98.12 99 VAL A N 1
ATOM 808 C CA . VAL A 1 99 ? 3.977 -6.676 3.922 1.00 98.12 99 VAL A CA 1
ATOM 809 C C . VAL A 1 99 ? 3.858 -7.736 2.837 1.00 98.12 99 VAL A C 1
ATOM 811 O O . VAL A 1 99 ? 4.139 -8.904 3.096 1.00 98.12 99 VAL A O 1
ATOM 814 N N . PHE A 1 100 ? 3.416 -7.332 1.650 1.00 96.31 100 PHE A N 1
ATOM 815 C CA . PHE A 1 100 ? 3.199 -8.211 0.502 1.00 96.31 100 PHE A CA 1
ATOM 816 C C . PHE A 1 100 ? 3.747 -7.520 -0.754 1.00 96.31 100 PHE A C 1
ATOM 818 O O . PHE A 1 100 ? 2.982 -6.881 -1.473 1.00 96.31 100 PHE A O 1
ATOM 825 N N . PRO A 1 101 ? 5.067 -7.582 -1.005 1.00 94.25 101 PRO A N 1
ATOM 826 C CA . PRO A 1 101 ? 5.665 -6.913 -2.153 1.00 94.25 101 PRO A CA 1
ATOM 827 C C . PRO A 1 101 ? 5.048 -7.437 -3.454 1.00 94.25 101 PRO A C 1
ATOM 829 O O . PRO A 1 101 ? 5.018 -8.648 -3.682 1.00 94.25 101 PRO A O 1
ATOM 832 N N . ILE A 1 102 ? 4.541 -6.538 -4.297 1.00 92.44 102 ILE A N 1
ATOM 833 C CA . ILE A 1 102 ? 4.020 -6.918 -5.611 1.00 92.44 102 ILE A CA 1
ATOM 834 C C . ILE A 1 102 ? 5.173 -7.289 -6.547 1.00 92.44 102 ILE A C 1
ATOM 836 O O . ILE A 1 102 ? 6.255 -6.704 -6.489 1.00 92.44 102 ILE A O 1
ATOM 840 N N . SER A 1 103 ? 4.919 -8.242 -7.438 1.00 91.88 103 SER A N 1
ATOM 841 C CA . SER A 1 103 ? 5.843 -8.658 -8.490 1.00 91.88 103 SER A CA 1
ATOM 842 C C . SER A 1 103 ? 5.107 -8.742 -9.826 1.00 91.88 103 SER A C 1
ATOM 844 O O . SER A 1 103 ? 3.880 -8.647 -9.883 1.00 91.88 103 SER A O 1
ATOM 846 N N . ILE A 1 104 ? 5.871 -8.913 -10.897 1.00 91.19 104 ILE A N 1
ATOM 847 C CA . ILE A 1 104 ? 5.356 -9.249 -12.224 1.00 91.19 104 ILE A CA 1
ATOM 848 C C . ILE A 1 104 ? 5.230 -10.765 -12.386 1.00 91.19 104 ILE A C 1
ATOM 850 O O . ILE A 1 104 ? 5.881 -11.525 -11.660 1.00 91.19 104 ILE A O 1
ATOM 854 N N . ASP A 1 105 ? 4.446 -11.188 -13.376 1.00 92.12 105 ASP A N 1
ATOM 855 C CA . ASP A 1 105 ? 4.533 -12.544 -13.914 1.00 92.12 105 ASP A CA 1
ATOM 856 C C . ASP A 1 105 ? 5.845 -12.675 -14.701 1.00 92.12 105 ASP A C 1
ATOM 858 O O . ASP A 1 105 ? 5.971 -12.228 -15.840 1.00 92.12 105 ASP A O 1
ATOM 862 N N . PHE A 1 106 ? 6.876 -13.200 -14.046 1.00 93.12 106 PHE A N 1
ATOM 863 C CA . PHE A 1 106 ? 8.210 -13.273 -14.632 1.00 93.12 106 PHE A CA 1
ATOM 864 C C . PHE A 1 106 ? 8.241 -14.140 -15.896 1.00 93.12 106 PHE A C 1
ATOM 866 O O . PHE A 1 106 ? 8.859 -13.746 -16.886 1.00 93.12 106 PHE A O 1
ATOM 873 N N . ASP A 1 107 ? 7.569 -15.292 -15.874 1.00 95.19 107 ASP A N 1
ATOM 874 C CA . ASP A 1 107 ? 7.626 -16.269 -16.961 1.00 95.19 107 ASP A CA 1
ATOM 875 C C . ASP A 1 107 ? 6.904 -15.746 -18.207 1.00 95.19 107 ASP A C 1
ATOM 877 O O . ASP A 1 107 ? 7.405 -15.884 -19.330 1.00 95.19 107 ASP A O 1
ATOM 881 N N . GLU A 1 108 ? 5.766 -15.069 -18.021 1.00 95.31 108 GLU A N 1
ATOM 882 C CA . GLU A 1 108 ? 5.070 -14.400 -19.118 1.00 95.31 108 GLU A CA 1
ATOM 883 C C . GLU A 1 108 ? 5.977 -13.354 -19.785 1.00 95.31 108 GLU A C 1
ATOM 885 O O . GLU A 1 108 ? 6.197 -13.406 -20.998 1.00 95.31 108 GLU A O 1
ATOM 890 N N . PHE A 1 109 ? 6.568 -12.442 -19.010 1.00 94.75 109 PHE A N 1
ATOM 891 C CA . PHE A 1 109 ? 7.431 -11.395 -19.562 1.00 94.75 109 PHE A CA 1
ATOM 892 C C . PHE A 1 109 ? 8.695 -11.962 -20.218 1.00 94.75 109 PHE A C 1
ATOM 894 O O . PHE A 1 109 ? 9.070 -11.528 -21.311 1.00 94.75 109 PHE A O 1
ATOM 901 N N . ALA A 1 110 ? 9.342 -12.946 -19.590 1.00 95.31 110 ALA A N 1
ATOM 902 C CA . ALA A 1 110 ? 10.547 -13.574 -20.120 1.00 95.31 110 ALA A CA 1
ATOM 903 C C . ALA A 1 110 ? 10.274 -14.291 -21.450 1.00 95.31 110 ALA A C 1
ATOM 905 O O . ALA A 1 110 ? 11.042 -14.141 -22.402 1.00 95.31 110 ALA A O 1
ATOM 906 N N . SER A 1 111 ? 9.156 -15.019 -21.546 1.00 95.88 111 SER A N 1
ATOM 907 C CA . SER A 1 111 ? 8.770 -15.717 -22.778 1.00 95.88 111 SER A CA 1
ATOM 908 C C . SER A 1 111 ? 8.416 -14.754 -23.917 1.00 95.88 111 SER A C 1
ATOM 910 O O . SER A 1 111 ? 8.771 -15.004 -25.070 1.00 95.88 111 SER A O 1
ATOM 912 N N . GLN A 1 112 ? 7.776 -13.620 -23.614 1.00 95.94 112 GLN A N 1
ATOM 913 C CA . GLN A 1 112 ? 7.469 -12.597 -24.615 1.00 95.94 112 GLN A CA 1
ATOM 914 C C . GLN A 1 112 ? 8.725 -11.858 -25.094 1.00 95.94 112 GLN A C 1
ATOM 916 O O . GLN A 1 112 ? 8.845 -11.575 -26.287 1.00 95.94 112 GLN A O 1
ATOM 921 N N . ALA A 1 113 ? 9.680 -11.588 -24.200 1.00 94.69 113 ALA A N 1
ATOM 922 C CA . ALA A 1 113 ? 10.895 -10.834 -24.511 1.00 94.69 113 ALA A CA 1
ATOM 923 C C . ALA A 1 113 ? 11.821 -11.529 -25.527 1.00 94.69 113 ALA A C 1
ATOM 925 O O . ALA A 1 113 ? 12.563 -10.853 -26.237 1.00 94.69 113 ALA A O 1
ATOM 926 N N . VAL A 1 114 ? 11.776 -12.863 -25.617 1.00 95.50 114 VAL A N 1
ATOM 927 C CA . VAL A 1 114 ? 12.638 -13.658 -26.515 1.00 95.50 114 VAL A CA 1
ATOM 928 C C . VAL A 1 114 ? 12.010 -13.958 -27.879 1.00 95.50 114 VAL A C 1
ATOM 930 O O . VAL A 1 114 ? 12.608 -14.669 -28.687 1.00 95.50 114 VAL A O 1
ATOM 933 N N . ARG A 1 115 ? 10.806 -13.448 -28.165 1.00 97.81 115 ARG A N 1
ATOM 934 C CA . ARG A 1 115 ? 10.155 -13.688 -29.458 1.00 97.81 115 ARG A CA 1
ATOM 935 C C . ARG A 1 115 ? 10.935 -13.052 -30.613 1.00 97.81 115 ARG A C 1
ATOM 937 O O . ARG A 1 115 ? 11.505 -11.969 -30.486 1.00 97.81 115 ARG A O 1
ATOM 944 N N . ASN A 1 116 ? 10.896 -13.702 -31.777 1.00 97.56 116 ASN A N 1
ATOM 945 C CA . ASN A 1 116 ? 11.638 -13.273 -32.969 1.00 97.56 116 ASN A CA 1
ATOM 946 C C . ASN A 1 116 ? 11.269 -11.858 -33.442 1.00 97.56 116 ASN A C 1
ATOM 948 O O . ASN A 1 116 ? 12.142 -11.113 -33.878 1.00 97.56 116 ASN A O 1
ATOM 952 N N . ASP A 1 117 ? 9.995 -11.476 -33.350 1.00 97.38 117 ASP A N 1
ATOM 953 C CA . ASP A 1 117 ? 9.522 -10.136 -33.707 1.00 97.38 117 ASP A CA 1
ATOM 954 C C . ASP A 1 117 ? 10.063 -9.056 -32.759 1.00 97.38 117 ASP A C 1
ATOM 956 O O . ASP A 1 117 ? 10.467 -7.983 -33.207 1.00 97.38 117 ASP A O 1
ATOM 960 N N . VAL A 1 118 ? 10.153 -9.359 -31.461 1.00 96.56 118 VAL A N 1
ATOM 961 C CA . VAL A 1 118 ? 10.773 -8.475 -30.462 1.00 96.56 118 VAL A CA 1
ATOM 962 C C . VAL A 1 118 ? 12.276 -8.342 -30.717 1.00 96.56 118 VAL A C 1
ATOM 964 O O . VAL A 1 118 ? 12.801 -7.229 -30.733 1.00 96.56 118 VAL A O 1
ATOM 967 N N . ALA A 1 119 ? 12.970 -9.452 -30.986 1.00 95.31 119 ALA A N 1
ATOM 968 C CA . ALA A 1 119 ? 14.398 -9.448 -31.299 1.00 95.31 119 ALA A CA 1
ATOM 969 C C . ALA A 1 119 ? 14.711 -8.630 -32.565 1.00 95.31 119 ALA A C 1
ATOM 971 O O . ALA A 1 119 ? 15.617 -7.794 -32.546 1.00 95.31 119 ALA A O 1
ATOM 972 N N . ALA A 1 120 ? 13.926 -8.810 -33.632 1.00 96.38 120 ALA A N 1
ATOM 973 C CA . ALA A 1 120 ? 14.048 -8.022 -34.857 1.00 96.38 120 ALA A CA 1
ATOM 974 C C . ALA A 1 120 ? 13.857 -6.524 -34.576 1.00 96.38 120 ALA A C 1
ATOM 976 O O . ALA A 1 120 ? 14.679 -5.701 -34.982 1.00 96.38 120 ALA A O 1
ATOM 977 N N . ARG A 1 121 ? 12.840 -6.163 -33.784 1.00 95.06 121 ARG A N 1
ATOM 978 C CA . ARG A 1 121 ? 12.593 -4.767 -33.412 1.00 95.06 121 ARG A CA 1
ATOM 979 C C . ARG A 1 121 ? 13.728 -4.159 -32.586 1.00 95.06 121 ARG A C 1
ATOM 981 O O . ARG A 1 121 ? 14.047 -2.983 -32.756 1.00 95.06 121 ARG A O 1
ATOM 988 N N . CYS A 1 122 ? 14.357 -4.937 -31.710 1.00 92.06 122 CYS A N 1
ATOM 989 C CA . CYS A 1 122 ? 15.526 -4.498 -30.950 1.00 92.06 122 CYS A CA 1
ATOM 990 C C . CYS A 1 122 ? 16.718 -4.163 -31.860 1.00 92.06 122 CYS A C 1
ATOM 992 O O . CYS A 1 122 ? 17.404 -3.173 -31.603 1.00 92.06 122 CYS A O 1
ATOM 994 N N . VAL A 1 123 ? 16.950 -4.948 -32.921 1.00 91.62 123 VAL A N 1
ATOM 995 C CA . VAL A 1 123 ? 17.986 -4.655 -33.929 1.00 91.62 123 VAL A CA 1
ATOM 996 C C . VAL A 1 123 ? 17.675 -3.339 -34.639 1.00 91.62 123 VAL A C 1
ATOM 998 O O . VAL A 1 123 ? 18.514 -2.443 -34.635 1.00 91.62 123 VAL A O 1
ATOM 1001 N N . GLU A 1 124 ? 16.446 -3.165 -35.129 1.00 92.88 124 GLU A N 1
ATOM 1002 C CA . GLU A 1 124 ? 16.023 -1.929 -35.806 1.00 92.88 124 GLU A CA 1
ATOM 1003 C C . GLU A 1 124 ? 16.200 -0.679 -34.928 1.00 92.88 124 GLU A C 1
ATOM 1005 O O . GLU A 1 124 ? 16.620 0.376 -35.402 1.00 92.88 124 GLU A O 1
ATOM 1010 N N . ILE A 1 125 ? 15.860 -0.767 -33.637 1.00 91.62 125 ILE A N 1
ATOM 1011 C CA . ILE A 1 125 ? 16.025 0.350 -32.697 1.00 91.62 125 ILE A CA 1
ATOM 1012 C C . ILE A 1 125 ? 17.507 0.695 -32.531 1.00 91.62 125 ILE A C 1
ATOM 1014 O O . ILE A 1 125 ? 17.855 1.874 -32.535 1.00 91.62 125 ILE A O 1
ATOM 1018 N N . ARG A 1 126 ? 18.378 -0.313 -32.410 1.00 88.88 126 ARG A N 1
ATOM 1019 C CA . ARG A 1 126 ? 19.825 -0.108 -32.258 1.00 88.88 126 ARG A CA 1
ATOM 1020 C C . ARG A 1 126 ? 20.457 0.486 -33.510 1.00 88.88 126 ARG A C 1
ATOM 1022 O O . ARG A 1 126 ? 21.222 1.428 -33.388 1.00 88.88 126 ARG A O 1
ATOM 1029 N N . GLU A 1 127 ? 20.105 0.002 -34.698 1.00 89.88 127 GLU A N 1
ATOM 1030 C CA . GLU A 1 127 ? 20.622 0.549 -35.961 1.00 89.88 127 GLU A CA 1
ATOM 1031 C C . GLU A 1 127 ? 20.227 2.018 -36.167 1.00 89.88 127 GLU A C 1
ATOM 1033 O O . GLU A 1 127 ? 20.984 2.798 -36.742 1.00 89.88 127 GLU A O 1
ATOM 1038 N N . ARG A 1 128 ? 19.049 2.419 -35.672 1.00 89.06 128 ARG A N 1
ATOM 1039 C CA . ARG A 1 128 ? 18.573 3.809 -35.741 1.00 89.06 128 ARG A CA 1
ATOM 1040 C C . ARG A 1 128 ? 19.227 4.741 -34.725 1.00 89.06 128 ARG A C 1
ATOM 1042 O O . ARG A 1 128 ? 19.218 5.953 -34.936 1.00 89.06 128 ARG A O 1
ATOM 1049 N N . LEU A 1 129 ? 19.709 4.210 -33.606 1.00 87.44 129 LEU A N 1
ATOM 1050 C CA . LEU A 1 129 ? 20.314 4.983 -32.528 1.00 87.44 129 LEU A CA 1
ATOM 1051 C C . LEU A 1 129 ? 21.836 4.885 -32.659 1.00 87.44 129 LEU A C 1
ATOM 1053 O O . LEU A 1 129 ? 22.450 3.930 -32.199 1.00 87.44 129 LEU A O 1
ATOM 1057 N N . SER A 1 130 ? 22.452 5.875 -33.301 1.00 71.62 130 SER A N 1
ATOM 1058 C CA . SER A 1 130 ? 23.902 5.919 -33.506 1.00 71.62 130 SER A CA 1
ATOM 1059 C C . SER A 1 130 ? 24.645 6.101 -32.175 1.00 71.62 130 SER A C 1
ATOM 1061 O O . SER A 1 130 ? 24.782 7.222 -31.688 1.00 71.62 130 SER A O 1
ATOM 1063 N N . GLY A 1 131 ? 25.125 5.010 -31.578 1.00 73.19 131 GLY A N 1
ATOM 1064 C CA . GLY A 1 131 ? 25.964 5.052 -30.382 1.00 73.19 131 GLY A CA 1
ATOM 1065 C C . GLY A 1 131 ? 26.245 3.674 -29.786 1.00 73.19 131 GLY A C 1
ATOM 1066 O O . GLY A 1 131 ? 25.414 2.773 -29.855 1.00 73.19 131 GLY A O 1
ATOM 1067 N N . ASP A 1 132 ? 27.411 3.530 -29.157 1.00 79.12 132 ASP A N 1
ATOM 1068 C CA . ASP A 1 132 ? 27.825 2.277 -28.508 1.00 79.12 132 ASP A CA 1
ATOM 1069 C C . ASP A 1 132 ? 27.075 2.018 -27.187 1.00 79.12 132 ASP A C 1
ATOM 1071 O O . ASP A 1 132 ? 27.014 0.885 -26.705 1.00 79.12 132 ASP A O 1
ATOM 1075 N N . LEU A 1 133 ? 26.483 3.067 -26.598 1.00 86.06 133 LEU A N 1
ATOM 1076 C CA . LEU A 1 133 ? 25.777 3.022 -25.319 1.00 86.06 133 LEU A CA 1
ATOM 1077 C C . LEU A 1 133 ? 24.353 3.575 -25.447 1.00 86.06 133 LEU A C 1
ATOM 1079 O O . LEU A 1 133 ? 24.154 4.737 -25.797 1.00 86.06 133 LEU A O 1
ATOM 1083 N N . LEU A 1 134 ? 23.369 2.752 -25.078 1.00 88.12 134 LEU A N 1
ATOM 1084 C CA . LEU A 1 134 ? 21.967 3.145 -24.948 1.00 88.12 134 LEU A CA 1
ATOM 1085 C C . LEU A 1 134 ? 21.584 3.219 -23.468 1.00 88.12 134 LEU A C 1
ATOM 1087 O O . LEU A 1 134 ? 21.659 2.217 -22.758 1.00 88.12 134 LEU A O 1
ATOM 1091 N N . VAL A 1 135 ? 21.122 4.388 -23.028 1.00 90.81 135 VAL A N 1
ATOM 1092 C CA . VAL A 1 135 ? 20.489 4.575 -21.717 1.00 90.81 135 VAL A CA 1
ATOM 1093 C C . VAL A 1 135 ? 18.979 4.662 -21.931 1.00 90.81 135 VAL A C 1
ATOM 1095 O O . VAL A 1 135 ? 18.513 5.512 -22.688 1.00 90.81 135 VAL A O 1
ATOM 1098 N N . LEU A 1 136 ? 18.220 3.771 -21.290 1.00 90.62 136 LEU A N 1
ATOM 1099 C CA . LEU A 1 136 ? 16.764 3.689 -21.404 1.00 90.62 136 LEU A CA 1
ATOM 1100 C C . LEU A 1 136 ? 16.125 3.829 -20.019 1.00 90.62 136 LEU A C 1
ATOM 1102 O O . LEU A 1 136 ? 16.380 3.012 -19.138 1.00 90.62 136 LEU A O 1
ATOM 1106 N N . GLY A 1 137 ? 15.268 4.836 -19.861 1.00 92.06 137 GLY A N 1
ATOM 1107 C CA . GLY A 1 137 ? 14.314 4.945 -18.758 1.00 92.06 137 GLY A CA 1
ATOM 1108 C C . GLY A 1 137 ? 12.898 4.754 -19.294 1.00 92.06 137 GLY A C 1
ATOM 1109 O O . GLY A 1 137 ? 12.557 5.312 -20.338 1.00 92.06 137 GLY A O 1
ATOM 1110 N N . VAL A 1 138 ? 12.088 3.947 -18.610 1.00 93.31 138 VAL A N 1
ATOM 1111 C CA . VAL A 1 138 ? 10.685 3.704 -18.972 1.00 93.31 138 VAL A CA 1
ATOM 1112 C C . VAL A 1 138 ? 9.834 3.967 -17.744 1.00 93.31 138 VAL A C 1
ATOM 1114 O O . VAL A 1 138 ? 9.624 3.094 -16.907 1.00 93.31 138 VAL A O 1
ATOM 1117 N N . ASP A 1 139 ? 9.328 5.188 -17.660 1.00 91.88 139 ASP A N 1
ATOM 1118 C CA . ASP A 1 139 ? 8.538 5.654 -16.535 1.00 91.88 139 ASP A CA 1
ATOM 1119 C C . ASP A 1 139 ? 7.340 6.467 -17.025 1.00 91.88 139 ASP A C 1
ATOM 1121 O O . ASP A 1 139 ? 7.305 6.987 -18.143 1.00 91.88 139 ASP A O 1
ATOM 1125 N N . ARG A 1 140 ? 6.331 6.591 -16.162 1.00 87.50 140 ARG A N 1
ATOM 1126 C CA . ARG A 1 140 ? 5.281 7.593 -16.367 1.00 87.50 140 ARG A CA 1
ATOM 1127 C C . ARG A 1 140 ? 5.903 8.979 -16.204 1.00 87.50 140 ARG A C 1
ATOM 1129 O O . ARG A 1 140 ? 6.758 9.157 -15.342 1.00 87.50 140 ARG A O 1
ATOM 1136 N N . MET A 1 141 ? 5.427 9.959 -16.972 1.00 86.25 141 MET A N 1
ATOM 1137 C CA . MET A 1 141 ? 5.770 11.367 -16.745 1.00 86.25 141 MET A CA 1
ATOM 1138 C C . MET A 1 141 ? 5.080 11.867 -15.470 1.00 86.25 141 MET A C 1
ATOM 1140 O O . MET A 1 141 ? 4.004 12.456 -15.515 1.00 86.25 141 MET A O 1
ATOM 1144 N N . ASP A 1 142 ? 5.688 11.559 -14.331 1.00 88.25 142 ASP A N 1
ATOM 1145 C CA . ASP A 1 142 ? 5.207 11.855 -12.989 1.00 88.25 142 ASP A CA 1
ATOM 1146 C C . ASP A 1 142 ? 6.384 12.383 -12.162 1.00 88.25 142 ASP A C 1
ATOM 1148 O O . ASP A 1 142 ? 7.495 11.878 -12.275 1.00 88.25 142 ASP A O 1
ATOM 1152 N N . TYR A 1 143 ? 6.156 13.392 -11.323 1.00 80.00 143 TYR A N 1
ATOM 1153 C CA . TYR A 1 143 ? 7.207 14.027 -10.517 1.00 80.00 143 TYR A CA 1
ATOM 1154 C C . TYR A 1 143 ? 7.838 13.086 -9.479 1.00 80.00 143 TYR A C 1
ATOM 1156 O O . TYR A 1 143 ? 8.871 13.406 -8.896 1.00 80.00 143 TYR A O 1
ATOM 1164 N N . THR A 1 144 ? 7.219 11.934 -9.223 1.00 78.69 144 THR A N 1
ATOM 1165 C CA . THR A 1 144 ? 7.788 10.858 -8.403 1.00 78.69 144 THR A CA 1
ATOM 1166 C C . THR A 1 144 ? 8.818 10.005 -9.151 1.00 78.69 144 THR A C 1
ATOM 1168 O O . THR A 1 144 ? 9.453 9.147 -8.536 1.00 78.69 144 THR A O 1
ATOM 1171 N N . LYS A 1 145 ? 8.986 10.222 -10.462 1.00 76.69 145 LYS A N 1
ATOM 1172 C CA . LYS A 1 145 ? 9.934 9.540 -11.345 1.00 76.69 145 LYS A CA 1
ATOM 1173 C C . LYS A 1 145 ? 10.973 10.557 -11.825 1.00 76.69 145 LYS A C 1
ATOM 1175 O O . LYS A 1 145 ? 10.663 11.412 -12.650 1.00 76.69 145 LYS A O 1
ATOM 1180 N N . GLY A 1 146 ? 12.178 10.495 -11.259 1.00 51.84 146 GLY A N 1
ATOM 1181 C CA . GLY A 1 146 ? 13.288 11.417 -11.516 1.00 51.84 146 GLY A CA 1
ATOM 1182 C C . GLY A 1 146 ? 14.627 10.727 -11.349 1.00 51.84 146 GLY A C 1
ATOM 1183 O O . GLY A 1 146 ? 14.734 9.906 -10.410 1.00 51.84 146 GLY A O 1
#

pLDDT: mean 93.78, std 6.06, range [51.84, 98.56]